Protein AF-A0A7W6GFN3-F1 (afdb_monomer_lite)

pLDDT: mean 83.05, std 16.69, range [46.84, 98.0]

Radius of gyration: 19.11 Å; chains: 1; bounding box: 50×21×54 Å

Organism: NCBI:txid1133344

Structure (mmCIF, N/CA/C/O backbone):
data_AF-A0A7W6GFN3-F1
#
_entry.id   AF-A0A7W6GFN3-F1
#
loop_
_atom_site.group_PDB
_atom_site.id
_atom_site.type_symbol
_atom_site.label_atom_id
_atom_site.label_alt_id
_atom_site.label_comp_id
_atom_site.label_asym_id
_atom_site.label_entity_id
_atom_site.label_seq_id
_atom_site.pdbx_PDB_ins_code
_atom_site.Cartn_x
_atom_site.Cartn_y
_atom_site.Cartn_z
_atom_site.occupancy
_atom_site.B_iso_or_equiv
_atom_site.auth_seq_id
_atom_site.auth_comp_id
_atom_site.auth_asym_id
_atom_site.auth_atom_id
_atom_site.pdbx_PDB_model_num
ATOM 1 N N . MET A 1 1 ? -9.373 -14.961 18.566 1.00 49.28 1 MET A N 1
ATOM 2 C CA . MET A 1 1 ? -9.248 -14.006 17.448 1.00 49.28 1 MET A CA 1
ATOM 3 C C . MET A 1 1 ? -8.565 -12.777 18.017 1.00 49.28 1 MET A C 1
ATOM 5 O O . MET A 1 1 ? -9.065 -12.260 19.004 1.00 49.28 1 MET A O 1
ATOM 9 N N . ILE A 1 2 ? -7.376 -12.417 17.528 1.00 60.09 2 ILE A N 1
ATOM 10 C CA . ILE A 1 2 ? -6.640 -11.235 18.005 1.00 60.09 2 ILE A CA 1
ATOM 11 C C . ILE A 1 2 ? -7.066 -10.087 17.091 1.00 60.09 2 ILE A C 1
ATOM 13 O O . ILE A 1 2 ? -6.751 -10.125 15.904 1.00 60.09 2 ILE A O 1
ATOM 17 N N . ILE A 1 3 ? -7.835 -9.134 17.619 1.00 60.28 3 ILE A N 1
ATOM 18 C CA . ILE A 1 3 ? -8.120 -7.878 16.919 1.00 60.28 3 ILE A CA 1
ATOM 19 C C . ILE A 1 3 ? -6.921 -6.959 17.200 1.00 60.28 3 ILE A C 1
ATOM 21 O O . ILE A 1 3 ? -6.603 -6.765 18.376 1.00 60.28 3 ILE A O 1
ATOM 25 N N . PRO A 1 4 ? -6.195 -6.475 16.177 1.00 73.56 4 PRO A N 1
ATOM 26 C CA . PRO A 1 4 ? -5.082 -5.551 16.382 1.00 73.56 4 PRO A CA 1
ATOM 27 C C . PRO A 1 4 ? -5.586 -4.235 16.988 1.00 73.56 4 PRO A C 1
ATOM 29 O O . PRO A 1 4 ? -6.669 -3.771 16.641 1.00 73.56 4 PRO A O 1
ATOM 32 N N . ASP A 1 5 ? -4.810 -3.639 17.896 1.00 84.50 5 ASP A N 1
ATOM 33 C CA . ASP A 1 5 ? -5.145 -2.333 18.468 1.00 84.50 5 ASP A CA 1
ATOM 34 C C . ASP A 1 5 ? -5.018 -1.200 17.432 1.00 84.50 5 ASP A C 1
ATOM 36 O O . ASP A 1 5 ? -4.385 -1.337 16.379 1.00 84.50 5 ASP A O 1
ATOM 40 N N . ALA A 1 6 ? -5.641 -0.059 17.735 1.00 85.69 6 ALA A N 1
ATOM 41 C CA . ALA A 1 6 ? -5.684 1.089 16.834 1.00 85.69 6 ALA A CA 1
ATOM 42 C C . ALA A 1 6 ? -4.286 1.637 16.488 1.00 85.69 6 ALA A C 1
ATOM 44 O O . ALA A 1 6 ? -4.060 2.069 15.358 1.00 85.69 6 ALA A O 1
ATOM 45 N N . GLU A 1 7 ? -3.331 1.587 17.425 1.00 89.06 7 GLU A N 1
ATOM 46 C CA . GLU A 1 7 ? -1.953 2.041 17.196 1.00 89.06 7 GLU A CA 1
ATOM 47 C C . GLU A 1 7 ? -1.236 1.140 16.179 1.00 89.06 7 GLU A C 1
ATOM 49 O O . GLU A 1 7 ? -0.619 1.629 15.230 1.00 89.06 7 GLU A O 1
ATOM 54 N N . SER A 1 8 ? -1.403 -0.176 16.308 1.00 91.06 8 SER A N 1
ATOM 55 C CA . SER A 1 8 ? -0.870 -1.182 15.390 1.00 91.06 8 SER A CA 1
ATOM 56 C C . SER A 1 8 ? -1.474 -1.051 13.990 1.00 91.06 8 SER A C 1
ATOM 58 O O . SER A 1 8 ? -0.755 -1.146 12.991 1.00 91.06 8 SER A O 1
ATOM 60 N N . ILE A 1 9 ? -2.783 -0.782 13.891 1.00 90.81 9 ILE A N 1
ATOM 61 C CA . ILE A 1 9 ? -3.462 -0.528 12.608 1.00 90.81 9 ILE A CA 1
ATOM 62 C C . ILE A 1 9 ? -2.924 0.757 11.962 1.00 90.81 9 ILE A C 1
ATOM 64 O O . ILE A 1 9 ? -2.593 0.757 10.771 1.00 90.81 9 ILE A O 1
ATOM 68 N N . ALA A 1 10 ? -2.777 1.840 12.730 1.00 90.44 10 ALA A N 1
ATOM 69 C CA . ALA A 1 10 ? -2.228 3.102 12.237 1.00 90.44 10 ALA A CA 1
ATOM 70 C C . ALA A 1 10 ? -0.773 2.948 11.758 1.00 90.44 10 ALA A C 1
ATOM 72 O O . ALA A 1 10 ? -0.408 3.445 10.686 1.00 90.44 10 ALA A O 1
ATOM 73 N N . GLN A 1 11 ? 0.050 2.203 12.501 1.00 94.19 11 GLN A N 1
ATOM 74 C CA . GLN A 1 11 ? 1.423 1.896 12.109 1.00 94.19 11 GLN A CA 1
ATOM 75 C C . GLN A 1 11 ? 1.467 1.078 10.812 1.00 94.19 11 GLN A C 1
ATOM 77 O O . GLN A 1 11 ? 2.214 1.422 9.892 1.00 94.19 11 GLN A O 1
ATOM 82 N N . ALA A 1 12 ? 0.631 0.043 10.694 1.00 94.75 12 ALA A N 1
ATOM 83 C CA . ALA A 1 12 ? 0.524 -0.754 9.477 1.00 94.75 12 ALA A CA 1
ATOM 84 C C . ALA A 1 12 ? 0.099 0.101 8.269 1.00 94.75 12 ALA A C 1
ATOM 86 O O . ALA A 1 12 ? 0.682 -0.026 7.191 1.00 94.75 12 ALA A O 1
ATOM 87 N N . ARG A 1 13 ? -0.851 1.033 8.443 1.00 94.94 13 ARG A N 1
ATOM 88 C CA . ARG A 1 13 ? -1.255 1.975 7.382 1.00 94.94 13 ARG A CA 1
ATOM 89 C C . ARG A 1 13 ? -0.095 2.864 6.940 1.00 94.94 13 ARG A C 1
ATOM 91 O O . ARG A 1 13 ? 0.087 3.054 5.740 1.00 94.94 13 ARG A O 1
ATOM 98 N N . SER A 1 14 ? 0.699 3.371 7.883 1.00 96.50 14 SER A N 1
ATOM 99 C CA . SER A 1 14 ? 1.889 4.181 7.585 1.00 96.50 14 SER A CA 1
ATOM 100 C C . SER A 1 14 ? 2.914 3.408 6.744 1.00 96.50 14 SER A C 1
ATOM 102 O O . SER A 1 14 ? 3.398 3.915 5.732 1.00 96.50 14 SER A O 1
ATOM 104 N N . ILE A 1 15 ? 3.170 2.141 7.092 1.00 97.69 15 ILE A N 1
ATOM 105 C CA . ILE A 1 15 ? 4.069 1.255 6.333 1.00 97.69 15 ILE A CA 1
ATOM 106 C C . ILE A 1 15 ? 3.550 1.042 4.904 1.00 97.69 15 ILE A C 1
ATOM 108 O O . ILE A 1 15 ? 4.310 1.163 3.943 1.00 97.69 15 ILE A O 1
ATOM 112 N N . VAL A 1 16 ? 2.252 0.770 4.743 1.00 97.81 16 VAL A N 1
ATOM 113 C CA . VAL A 1 16 ? 1.644 0.574 3.417 1.00 97.81 16 VAL A CA 1
ATOM 114 C C . VAL A 1 16 ? 1.710 1.852 2.570 1.00 97.81 16 VAL A C 1
ATOM 116 O O . VAL A 1 16 ? 1.993 1.778 1.376 1.00 97.81 16 VAL A O 1
ATOM 119 N N . LEU A 1 17 ? 1.507 3.032 3.167 1.00 97.00 17 LEU A N 1
ATOM 120 C CA . LEU A 1 17 ? 1.639 4.318 2.467 1.00 97.00 17 LEU A CA 1
ATOM 121 C C . LEU A 1 17 ? 3.075 4.593 2.000 1.00 97.00 17 LEU A C 1
ATOM 123 O O . LEU A 1 17 ? 3.275 5.099 0.891 1.00 97.00 17 LEU A O 1
ATOM 127 N N . ALA A 1 18 ? 4.072 4.242 2.815 1.00 97.88 18 ALA A N 1
ATOM 128 C CA . ALA A 1 18 ? 5.473 4.330 2.418 1.00 97.88 18 ALA A CA 1
ATOM 129 C C . ALA A 1 18 ? 5.760 3.409 1.219 1.00 97.88 18 ALA A C 1
ATOM 131 O O . ALA A 1 18 ? 6.287 3.870 0.208 1.00 97.88 18 ALA A O 1
ATOM 132 N N . ALA A 1 19 ? 5.299 2.155 1.272 1.00 97.50 19 ALA A N 1
ATOM 133 C CA . ALA A 1 19 ? 5.455 1.199 0.175 1.00 97.50 19 ALA A CA 1
ATOM 134 C C . ALA A 1 19 ? 4.757 1.655 -1.1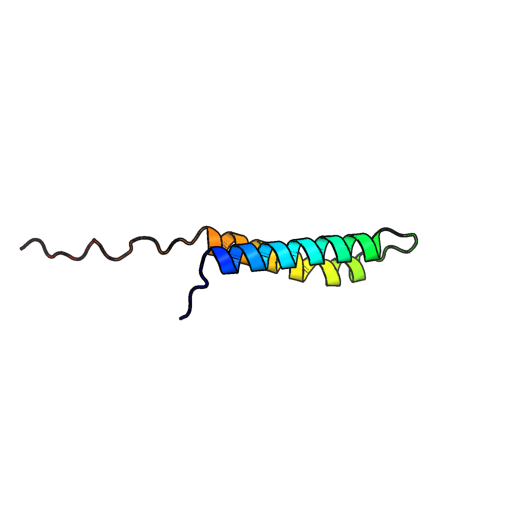22 1.00 97.50 19 ALA A C 1
ATOM 136 O O . ALA A 1 19 ? 5.311 1.505 -2.210 1.00 97.50 19 ALA A O 1
ATOM 137 N N . LEU A 1 20 ? 3.568 2.266 -1.031 1.00 96.88 20 LEU A N 1
ATOM 138 C CA . LEU A 1 20 ? 2.882 2.860 -2.189 1.00 96.88 20 LEU A CA 1
ATOM 139 C C . LEU A 1 20 ? 3.699 3.995 -2.816 1.00 96.88 20 LEU A C 1
ATOM 141 O O . LEU A 1 20 ? 3.777 4.102 -4.041 1.00 96.88 20 LEU A O 1
ATOM 145 N N . SER A 1 21 ? 4.319 4.830 -1.982 1.00 96.00 21 SER A N 1
ATOM 146 C CA . SER A 1 21 ? 5.174 5.929 -2.440 1.00 96.00 21 SER A CA 1
ATOM 147 C C . SER A 1 21 ? 6.429 5.404 -3.142 1.00 96.00 21 SER A C 1
ATOM 149 O O . SER A 1 21 ? 6.805 5.922 -4.194 1.00 96.00 21 SER A O 1
ATOM 151 N N . GLU A 1 22 ? 7.039 4.342 -2.611 1.00 95.44 22 GLU A N 1
ATOM 152 C CA . GLU A 1 22 ? 8.178 3.656 -3.231 1.00 95.44 22 GLU A CA 1
ATOM 153 C C . GLU A 1 22 ? 7.803 3.006 -4.567 1.00 95.44 22 GLU A C 1
ATOM 155 O O . GLU A 1 22 ? 8.511 3.198 -5.557 1.00 95.44 22 GLU A O 1
ATOM 160 N N . ALA A 1 23 ? 6.670 2.299 -4.632 1.00 93.94 23 ALA A N 1
ATOM 161 C CA . ALA A 1 23 ? 6.166 1.709 -5.870 1.00 93.94 23 ALA A CA 1
ATOM 162 C C . ALA A 1 23 ? 5.910 2.789 -6.933 1.00 93.94 23 ALA A C 1
ATOM 164 O O . ALA A 1 23 ? 6.337 2.655 -8.079 1.00 93.94 23 ALA A O 1
ATOM 165 N N . HIS A 1 24 ? 5.290 3.909 -6.557 1.00 92.19 24 HIS A N 1
ATOM 166 C CA . HIS A 1 24 ? 5.097 5.030 -7.472 1.00 92.19 24 HIS A CA 1
ATOM 167 C C . HIS A 1 24 ? 6.433 5.609 -7.966 1.00 92.19 24 HIS A C 1
ATOM 169 O O . HIS A 1 24 ? 6.602 5.823 -9.165 1.00 92.19 24 HIS A O 1
ATOM 175 N N . ALA A 1 25 ? 7.407 5.813 -7.073 1.00 92.88 25 ALA A N 1
ATOM 176 C CA . ALA A 1 25 ? 8.727 6.328 -7.438 1.00 92.88 25 ALA A CA 1
ATOM 177 C C . ALA A 1 25 ? 9.499 5.377 -8.369 1.00 92.88 25 ALA A C 1
ATOM 179 O O . ALA A 1 25 ? 10.113 5.838 -9.332 1.00 92.88 25 ALA A O 1
ATOM 180 N N . LYS A 1 26 ? 9.425 4.061 -8.124 1.00 91.38 26 LYS A N 1
ATOM 181 C CA . LYS A 1 26 ? 10.023 3.013 -8.971 1.00 91.38 26 LYS A CA 1
ATOM 182 C C . LYS A 1 26 ? 9.534 3.104 -10.420 1.00 91.38 26 LYS A C 1
ATOM 184 O O . LYS A 1 26 ? 10.321 2.903 -11.340 1.00 91.38 26 LYS A O 1
ATOM 189 N N . HIS A 1 27 ? 8.259 3.439 -10.613 1.00 91.31 27 HIS A N 1
ATOM 190 C CA . HIS A 1 27 ? 7.591 3.434 -11.918 1.00 91.31 27 HIS A CA 1
ATOM 191 C C . HIS A 1 27 ? 7.481 4.817 -12.592 1.00 91.31 27 HIS A C 1
ATOM 193 O O . HIS A 1 27 ? 7.059 4.900 -13.742 1.00 91.31 27 HIS A O 1
ATOM 199 N N . ALA A 1 28 ? 7.902 5.910 -11.944 1.00 85.25 28 ALA A N 1
ATOM 200 C CA . ALA A 1 28 ? 7.744 7.291 -12.435 1.00 85.25 28 ALA A CA 1
ATOM 201 C C . ALA A 1 28 ? 8.673 7.703 -13.614 1.00 85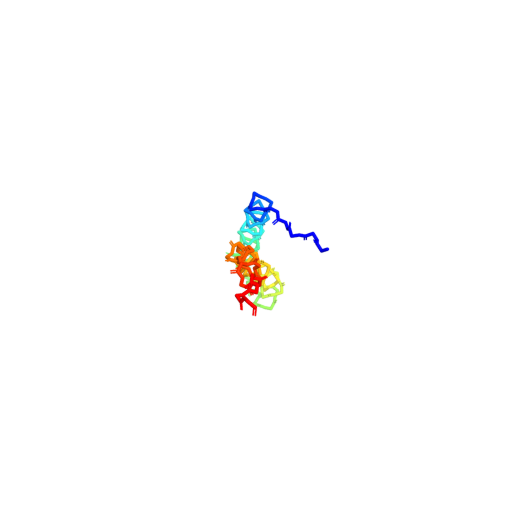.25 28 ALA A C 1
ATOM 203 O O . ALA A 1 28 ? 8.816 8.891 -13.911 1.00 85.25 28 ALA A O 1
ATOM 204 N N . GLY A 1 29 ? 9.330 6.753 -14.289 1.00 80.38 29 GLY A N 1
ATOM 205 C CA . GLY A 1 29 ? 10.335 6.996 -15.335 1.00 80.38 29 GLY A CA 1
ATOM 206 C C . GLY A 1 29 ? 9.878 6.718 -16.777 1.00 80.38 29 GLY A C 1
ATOM 207 O O . GLY A 1 29 ? 8.747 6.320 -17.048 1.00 80.38 29 GLY A O 1
ATOM 208 N N . ARG A 1 30 ? 10.792 6.906 -17.747 1.00 65.88 30 ARG A N 1
ATOM 209 C CA . ARG A 1 30 ? 10.592 6.420 -19.128 1.00 65.88 30 ARG A CA 1
ATOM 210 C C . ARG A 1 30 ? 10.612 4.890 -19.124 1.00 65.88 30 ARG A C 1
ATOM 212 O O . ARG A 1 30 ? 11.583 4.311 -18.651 1.00 65.88 30 ARG A O 1
ATOM 219 N N . GLY A 1 31 ? 9.589 4.268 -19.709 1.00 81.75 31 GLY A N 1
ATOM 220 C CA . GLY A 1 31 ? 9.426 2.809 -19.704 1.00 81.75 31 GLY A CA 1
ATOM 221 C C . GLY A 1 31 ? 8.387 2.296 -18.706 1.00 81.75 31 GLY A C 1
ATOM 222 O O . GLY A 1 31 ? 8.481 1.146 -18.306 1.00 81.75 31 GLY A O 1
ATOM 223 N N . PHE A 1 32 ? 7.418 3.132 -18.311 1.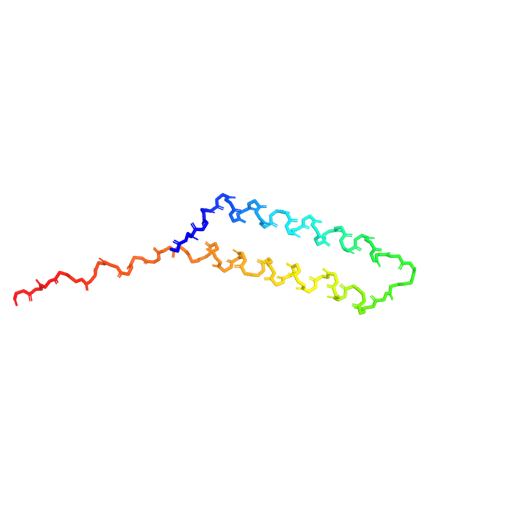00 89.00 32 PHE A N 1
ATOM 224 C CA . PHE A 1 32 ? 6.271 2.716 -17.504 1.00 89.00 32 PHE A CA 1
ATOM 225 C C . PHE A 1 32 ? 5.564 1.502 -18.121 1.00 89.00 32 PHE A C 1
ATOM 227 O O . PHE A 1 32 ? 5.021 1.593 -19.227 1.00 89.00 32 PHE A O 1
ATOM 234 N N . ASP A 1 33 ? 5.547 0.397 -17.378 1.00 92.94 33 ASP A N 1
ATOM 235 C CA . ASP A 1 33 ? 4.729 -0.770 -17.675 1.00 92.94 33 ASP A CA 1
ATOM 236 C C . ASP A 1 33 ? 3.514 -0.783 -16.725 1.00 92.94 33 ASP A C 1
ATOM 238 O O . ASP A 1 33 ? 3.678 -0.930 -15.508 1.00 92.94 33 ASP A O 1
ATOM 242 N N . PRO A 1 34 ? 2.282 -0.632 -17.245 1.00 91.69 34 PRO A N 1
ATOM 243 C CA . PRO A 1 34 ? 1.082 -0.621 -16.414 1.00 91.69 34 PRO A CA 1
ATOM 244 C C . PRO A 1 34 ? 0.818 -1.953 -15.704 1.00 91.69 34 PRO A C 1
ATOM 246 O O . PRO A 1 34 ? 0.173 -1.952 -14.655 1.00 91.69 34 PRO A O 1
ATOM 249 N N . TYR A 1 35 ? 1.280 -3.080 -16.248 1.00 94.94 35 TYR A N 1
ATOM 250 C CA . TYR A 1 35 ? 1.082 -4.390 -15.636 1.00 94.94 35 TYR A CA 1
ATOM 251 C C . TYR A 1 35 ? 2.022 -4.589 -14.451 1.00 94.94 35 TYR A C 1
ATOM 253 O O . TYR A 1 35 ? 1.570 -5.040 -13.400 1.00 94.94 35 TYR A O 1
ATOM 261 N N . GLU A 1 36 ? 3.293 -4.198 -14.579 1.00 94.62 36 GLU A N 1
ATOM 262 C CA . GLU A 1 36 ? 4.234 -4.232 -13.452 1.00 94.62 36 GLU A CA 1
ATOM 263 C C . GLU A 1 36 ? 3.832 -3.236 -12.360 1.00 94.62 36 GLU A C 1
ATOM 265 O O . GLU A 1 36 ? 3.819 -3.581 -11.178 1.00 94.62 36 GLU A O 1
ATOM 270 N N . PHE A 1 37 ? 3.412 -2.027 -12.745 1.00 94.69 37 PHE A N 1
ATOM 271 C CA . PHE A 1 37 ? 2.869 -1.052 -11.801 1.00 94.69 37 PHE A CA 1
ATOM 272 C C . PHE A 1 37 ? 1.629 -1.589 -11.080 1.00 94.69 37 PHE A C 1
ATOM 274 O O . PHE A 1 37 ? 1.533 -1.513 -9.856 1.00 94.69 37 PHE A O 1
ATOM 281 N N . GLY A 1 38 ? 0.683 -2.167 -11.826 1.00 95.31 38 GLY A N 1
ATOM 282 C CA . GLY A 1 38 ? -0.526 -2.759 -11.263 1.00 95.31 38 GLY A CA 1
ATOM 283 C C . GLY A 1 38 ? -0.222 -3.915 -10.310 1.00 95.31 38 GLY A C 1
ATOM 284 O O . GLY A 1 38 ? -0.858 -4.006 -9.259 1.00 95.31 38 GLY A O 1
ATOM 285 N N . ALA A 1 39 ? 0.758 -4.760 -10.638 1.00 95.81 39 ALA A N 1
ATOM 286 C CA . ALA A 1 39 ? 1.187 -5.868 -9.790 1.00 95.81 39 ALA A CA 1
ATOM 287 C C . ALA A 1 39 ? 1.799 -5.387 -8.463 1.00 95.81 39 ALA A C 1
ATOM 289 O O . ALA A 1 39 ? 1.485 -5.952 -7.417 1.00 95.81 39 ALA A O 1
ATOM 290 N N . ASP A 1 40 ? 2.602 -4.319 -8.493 1.00 95.25 40 ASP A N 1
ATOM 291 C CA . ASP A 1 40 ? 3.223 -3.744 -7.295 1.00 95.25 40 ASP A CA 1
ATOM 292 C C . ASP A 1 40 ? 2.211 -2.962 -6.429 1.00 95.25 40 ASP A C 1
ATOM 294 O O . ASP A 1 40 ? 2.255 -3.024 -5.200 1.00 95.25 40 ASP A O 1
ATOM 298 N N . VAL A 1 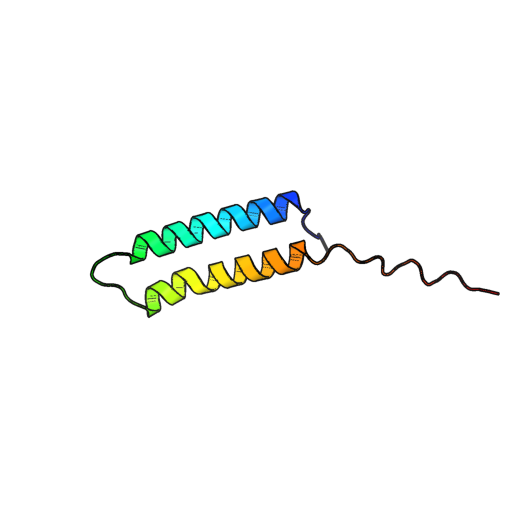41 ? 1.274 -2.231 -7.045 1.00 96.50 41 VAL A N 1
ATOM 299 C CA . VAL A 1 41 ? 0.369 -1.303 -6.337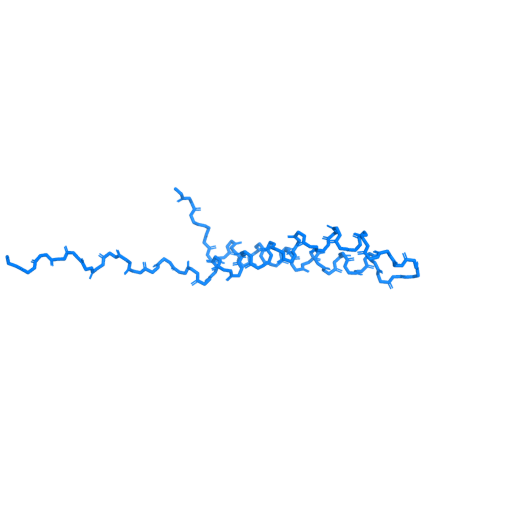 1.00 96.50 41 VAL A CA 1
ATOM 300 C C . VAL A 1 41 ? -0.920 -1.964 -5.844 1.00 96.50 41 VAL A C 1
ATOM 302 O O . VAL A 1 41 ? -1.386 -1.638 -4.751 1.00 96.50 41 VAL A O 1
ATOM 305 N N . SER A 1 42 ? -1.513 -2.896 -6.597 1.00 97.19 42 SER A N 1
ATOM 306 C CA . SER A 1 42 ? -2.834 -3.460 -6.253 1.00 97.19 42 SER A CA 1
ATOM 307 C C . SER A 1 42 ? -2.878 -4.139 -4.876 1.00 97.19 42 SER A C 1
ATOM 309 O O . SER A 1 42 ? -3.815 -3.871 -4.118 1.00 97.19 42 SER A O 1
ATOM 311 N N . PRO A 1 43 ? -1.888 -4.969 -4.482 1.00 97.88 43 PRO A N 1
ATOM 312 C CA . PRO A 1 43 ? -1.871 -5.567 -3.148 1.00 97.88 43 PRO A CA 1
ATOM 313 C C . PRO A 1 43 ? -1.785 -4.517 -2.035 1.00 97.88 43 PRO A C 1
ATOM 315 O O . PRO A 1 43 ? -2.435 -4.664 -1.003 1.00 97.88 43 PRO A O 1
ATOM 318 N N . LEU A 1 44 ? -1.028 -3.438 -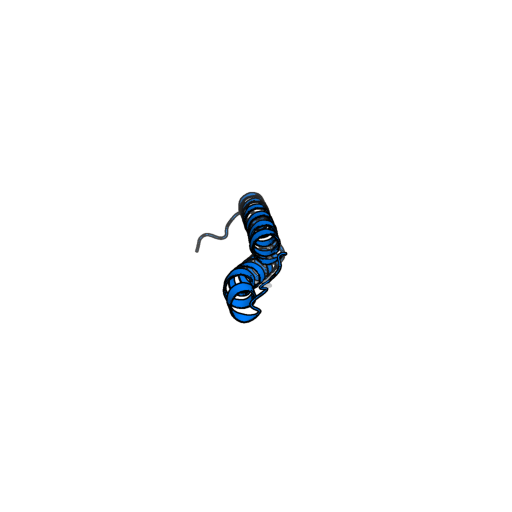2.257 1.00 98.00 44 LEU A N 1
ATOM 319 C CA . LEU A 1 44 ? -0.843 -2.361 -1.286 1.00 98.00 44 LEU A CA 1
ATOM 320 C C . LEU A 1 44 ? -2.118 -1.528 -1.107 1.00 98.00 44 LEU A C 1
ATOM 322 O O . LEU A 1 44 ? -2.505 -1.231 0.020 1.00 98.00 44 LEU A O 1
ATOM 326 N N . VAL A 1 45 ? -2.821 -1.206 -2.198 1.00 97.38 45 VAL A N 1
ATOM 327 C CA . VAL A 1 45 ? -4.126 -0.525 -2.129 1.00 97.38 45 VAL A CA 1
ATOM 328 C C . VAL A 1 45 ? -5.150 -1.390 -1.392 1.00 97.38 45 VAL A C 1
ATOM 330 O O . VAL A 1 45 ? -5.856 -0.888 -0.518 1.00 97.38 45 VAL A O 1
ATOM 333 N N . ASN A 1 46 ? -5.191 -2.694 -1.682 1.00 97.50 46 ASN A N 1
ATOM 334 C CA . ASN A 1 46 ? -6.076 -3.630 -0.985 1.00 97.50 46 ASN A CA 1
ATOM 335 C C . ASN A 1 46 ? -5.745 -3.724 0.512 1.00 97.50 46 ASN A C 1
ATOM 337 O O . ASN A 1 46 ? -6.655 -3.701 1.340 1.00 97.50 46 ASN A O 1
ATOM 341 N N . ALA A 1 47 ? -4.459 -3.778 0.871 1.00 96.44 47 ALA A N 1
ATOM 342 C CA . ALA A 1 47 ? -4.022 -3.776 2.264 1.00 96.44 47 ALA A CA 1
ATOM 343 C C . ALA A 1 47 ? -4.433 -2.482 2.983 1.00 96.44 47 ALA A C 1
ATOM 345 O O . ALA A 1 47 ? -4.972 -2.532 4.086 1.00 96.44 47 ALA A O 1
ATOM 346 N N . TYR A 1 48 ? -4.252 -1.324 2.343 1.00 95.88 48 TYR A N 1
ATOM 347 C CA . TYR A 1 48 ? -4.665 -0.039 2.906 1.00 95.88 48 TYR A CA 1
ATOM 348 C C . TYR A 1 48 ? -6.184 0.043 3.114 1.00 95.88 48 TYR A C 1
ATOM 350 O O . TYR A 1 48 ? -6.644 0.511 4.158 1.00 95.88 48 TYR A O 1
ATOM 358 N N . ALA A 1 49 ? -6.970 -0.444 2.148 1.00 95.25 49 ALA A N 1
ATOM 359 C CA . ALA A 1 49 ? -8.424 -0.510 2.260 1.00 95.25 49 ALA A CA 1
ATOM 360 C C . ALA A 1 49 ? -8.864 -1.423 3.416 1.00 95.25 49 ALA A C 1
ATOM 362 O O . ALA A 1 49 ? -9.691 -1.011 4.226 1.00 95.25 49 ALA A O 1
ATOM 363 N N . ALA A 1 50 ? -8.269 -2.614 3.543 1.00 93.50 50 ALA A N 1
ATOM 364 C CA . ALA A 1 50 ? -8.562 -3.542 4.635 1.00 93.50 50 ALA A CA 1
ATOM 365 C C . ALA A 1 50 ? -8.236 -2.939 6.010 1.00 93.50 50 ALA A C 1
ATOM 367 O O . ALA A 1 50 ? -9.063 -2.991 6.915 1.00 93.50 50 ALA A O 1
ATOM 368 N N . LEU A 1 51 ? -7.073 -2.295 6.155 1.00 93.00 51 LEU A N 1
ATOM 369 C CA . LEU A 1 51 ? -6.694 -1.616 7.397 1.00 93.00 51 LEU A CA 1
ATOM 370 C C . LEU A 1 51 ? -7.640 -0.457 7.739 1.00 93.00 51 LEU A C 1
ATOM 372 O O . LEU A 1 51 ? -7.970 -0.257 8.900 1.00 93.00 51 LEU A O 1
ATOM 376 N N . THR A 1 52 ? -8.110 0.279 6.729 1.00 90.12 52 THR A N 1
ATOM 377 C CA . THR A 1 52 ? -9.091 1.363 6.914 1.00 90.12 52 THR A CA 1
ATOM 378 C C . THR A 1 52 ? -10.451 0.831 7.379 1.00 90.12 52 THR A C 1
ATOM 380 O O . THR A 1 52 ? -11.162 1.522 8.102 1.00 90.12 52 THR A O 1
ATOM 383 N N . ILE A 1 53 ? -10.839 -0.376 6.955 1.00 90.56 53 ILE A N 1
ATOM 384 C CA . ILE A 1 53 ? -12.064 -1.034 7.429 1.00 90.56 53 ILE A CA 1
ATOM 385 C C . ILE A 1 53 ? -11.887 -1.469 8.886 1.00 90.56 53 ILE A C 1
ATOM 387 O O . ILE A 1 53 ? -12.723 -1.122 9.711 1.00 90.56 53 ILE A O 1
ATOM 391 N N . LEU A 1 54 ? -10.773 -2.131 9.215 1.00 86.25 54 LEU A N 1
ATOM 392 C CA . LEU A 1 54 ? -10.475 -2.581 10.581 1.00 86.25 54 LEU A CA 1
ATOM 393 C C . LEU A 1 54 ? -10.401 -1.429 11.592 1.00 86.25 54 LEU A C 1
ATOM 395 O O . LEU A 1 54 ? -10.789 -1.601 12.736 1.00 86.25 54 LEU A O 1
ATOM 399 N N . GLU A 1 55 ? -9.932 -0.252 11.176 1.00 81.94 55 GLU A N 1
ATOM 400 C CA . GLU A 1 55 ? -9.922 0.950 12.023 1.00 81.94 55 GLU A CA 1
ATOM 401 C C . GLU A 1 55 ? -11.333 1.487 12.317 1.00 81.94 55 GLU A C 1
ATOM 403 O O . GLU A 1 55 ? -11.552 2.113 13.349 1.00 81.94 55 GLU A O 1
ATOM 408 N N . LYS A 1 56 ? -12.289 1.272 11.404 1.00 75.88 56 LYS A N 1
ATOM 409 C CA . LYS A 1 56 ? -13.689 1.707 11.556 1.00 75.88 56 LYS A CA 1
ATOM 410 C C . LYS A 1 56 ? -14.556 0.684 12.274 1.00 75.88 56 LYS A C 1
ATOM 412 O O . LYS A 1 56 ? -15.589 1.053 12.825 1.00 75.88 56 LYS A O 1
ATOM 417 N N . GLU A 1 57 ? -14.156 -0.580 12.246 1.00 66.88 57 GLU A N 1
ATOM 418 C CA . GLU A 1 57 ? -14.716 -1.624 13.092 1.00 66.88 57 GLU A CA 1
ATOM 419 C C . GLU A 1 57 ? -14.140 -1.467 14.510 1.00 66.88 57 GLU A C 1
ATOM 421 O O . GLU A 1 57 ? -13.394 -2.311 15.002 1.00 66.88 57 GLU A O 1
ATOM 426 N N . GLU A 1 58 ? -14.502 -0.375 15.199 1.00 56.25 58 GLU A N 1
ATOM 427 C CA . GLU A 1 58 ? -14.560 -0.439 16.661 1.00 56.25 58 GLU A CA 1
ATOM 428 C C . GLU A 1 58 ? -15.435 -1.651 17.018 1.00 56.25 58 GLU A C 1
ATOM 430 O O . GLU A 1 58 ? -16.428 -1.901 16.320 1.00 56.25 58 GLU A O 1
ATOM 435 N N . PRO A 1 59 ? -15.093 -2.441 18.051 1.00 53.72 59 PRO A N 1
ATOM 436 C CA . PRO A 1 59 ? -15.953 -3.518 18.511 1.00 53.72 59 PRO A CA 1
ATOM 437 C C . PRO A 1 59 ? -17.270 -2.896 18.977 1.00 53.72 59 PRO A C 1
ATOM 439 O O . PRO A 1 59 ? -17.394 -2.454 20.114 1.00 53.72 59 PRO A O 1
ATOM 442 N N . SER A 1 60 ? -18.233 -2.812 18.059 1.00 46.84 60 SER A N 1
ATOM 443 C CA . SER A 1 60 ? -19.585 -2.356 18.327 1.00 46.84 60 SER A CA 1
ATOM 444 C C . SER A 1 60 ? -20.103 -3.154 19.514 1.00 46.84 60 SER A C 1
ATOM 446 O O . SER A 1 60 ? -19.997 -4.383 19.525 1.00 46.84 60 SER A O 1
ATOM 448 N N . GLU A 1 61 ? -20.598 -2.432 20.517 1.00 52.56 61 GLU A N 1
ATOM 449 C CA . GLU A 1 61 ? -21.299 -2.925 21.700 1.00 52.56 61 GLU A CA 1
ATOM 450 C C . GLU A 1 61 ? -22.465 -3.848 21.295 1.00 52.56 61 GLU A C 1
ATOM 452 O O . GLU A 1 61 ? -23.628 -3.474 21.307 1.00 52.56 61 GLU A O 1
ATOM 457 N N . LEU A 1 62 ? -22.170 -5.086 20.904 1.00 49.44 62 LEU A N 1
ATOM 458 C CA . LEU A 1 62 ? -23.154 -6.121 20.578 1.00 49.44 62 LEU A CA 1
ATOM 459 C C . LEU A 1 62 ? -23.476 -6.987 21.805 1.00 49.44 62 LEU A C 1
ATOM 461 O O . LEU A 1 62 ? -23.790 -8.168 21.669 1.00 49.44 62 LEU A O 1
ATOM 465 N N . ALA A 1 63 ? -23.371 -6.430 23.014 1.00 50.22 63 ALA A N 1
ATOM 466 C CA . ALA A 1 63 ? -23.564 -7.189 24.249 1.00 50.22 63 ALA A CA 1
ATOM 467 C C . ALA A 1 63 ? -24.296 -6.435 25.376 1.00 50.22 63 ALA A C 1
ATOM 469 O O . ALA A 1 63 ? -24.181 -6.841 26.527 1.00 50.22 63 ALA A O 1
ATOM 470 N N . GLU A 1 64 ? -25.085 -5.398 25.076 1.00 53.25 64 GLU A N 1
ATOM 471 C CA . GLU A 1 64 ? -26.034 -4.810 26.042 1.00 53.25 64 GLU A CA 1
ATOM 472 C C . GLU A 1 64 ? -27.493 -4.862 25.552 1.00 53.25 64 GLU A C 1
ATOM 474 O O . GLU A 1 64 ? -28.262 -3.933 25.735 1.00 53.25 64 GLU A O 1
ATOM 479 N N . GLU A 1 65 ? -27.927 -5.980 24.968 1.00 53.53 65 GLU A N 1
ATOM 480 C CA . GLU A 1 65 ? -29.362 -6.315 24.891 1.00 53.53 65 GLU A CA 1
ATOM 481 C C . GLU A 1 65 ? -29.557 -7.806 25.196 1.00 53.53 65 GLU A C 1
ATOM 483 O O . GLU A 1 65 ? -29.953 -8.620 24.364 1.00 53.53 65 GLU A O 1
ATOM 488 N N . SER A 1 66 ? -29.199 -8.222 26.410 1.00 52.91 66 SER A N 1
ATOM 489 C CA . SER A 1 66 ? -29.653 -9.502 26.977 1.00 52.91 66 SER A CA 1
ATOM 490 C C . SER A 1 66 ? -29.793 -9.415 28.497 1.00 52.91 66 SER A C 1
ATOM 492 O O . SER A 1 66 ? -29.358 -10.309 29.218 1.00 52.91 66 SER A O 1
ATOM 494 N N . SER A 1 67 ? -30.395 -8.337 28.998 1.00 59.78 67 SER A N 1
ATOM 495 C CA . SER A 1 67 ? -31.030 -8.385 30.315 1.00 59.78 67 SER A CA 1
ATOM 496 C C . SER A 1 67 ? -32.466 -8.865 30.097 1.00 59.78 67 SER A C 1
ATOM 498 O O . SER A 1 67 ? -33.194 -8.206 29.357 1.00 59.78 67 SER A O 1
ATOM 500 N N . PRO A 1 68 ? -32.883 -10.017 30.652 1.00 59.09 68 PRO A N 1
ATOM 501 C CA . PRO A 1 68 ? -34.272 -10.437 30.568 1.00 59.09 68 PRO A CA 1
ATOM 502 C C . PRO A 1 68 ? -35.107 -9.482 31.427 1.00 59.09 68 PRO A C 1
ATOM 504 O O . PRO A 1 68 ? -34.884 -9.388 32.634 1.00 59.09 68 PRO A O 1
ATOM 507 N N . GLU A 1 69 ? -36.036 -8.754 30.812 1.00 64.81 69 GLU A N 1
ATOM 508 C CA . GLU A 1 69 ? -37.163 -8.190 31.553 1.00 64.81 69 GLU A CA 1
ATOM 509 C C . GLU A 1 69 ? -38.174 -9.324 31.793 1.00 64.81 69 GLU A C 1
ATOM 511 O O . GLU A 1 69 ? -38.804 -9.798 30.848 1.00 64.81 69 GLU A O 1
ATOM 516 N N . ASP A 1 70 ? -38.225 -9.736 33.066 1.00 60.28 70 ASP A N 1
ATOM 517 C CA . ASP A 1 70 ? -39.177 -10.607 33.789 1.00 60.28 70 ASP A CA 1
ATOM 518 C C . ASP A 1 70 ? -39.423 -12.062 33.327 1.00 60.28 70 ASP A C 1
ATOM 520 O O . ASP A 1 70 ? -40.032 -12.320 32.264 1.00 60.28 70 ASP A O 1
#

Sequence (70 aa):
MIIPDAESIAQARSIVLAALSEAHAKHAGRGFDPYEFGADVSPLVNAYAALTILEKEEPSELAEESSPED

Secondary structure (DSSP, 8-state):
--PPPHHHHHHHHHHHHHHHHHHHHHHSSTT--HHHHHHHHHHHHHHHHHHHHHHH-------SS-----

Foldseek 3Di:
DDQDDLVVLVVQLVVLVVQLVVLCVVQVDPPRDVVSSCVSNVVSVVSNVVSVVSNVPPVPCPDPPPDDDD